Protein AF-A0A8J3HDQ4-F1 (afdb_monomer_lite)

Sequence (100 aa):
MAEPYERVNYDFGAADRLASALTAAADRTHSVIAQRQAERSRQLGEAPGLSWNGRHRRDFERDFTRQQKALMALEQDLRDVLRVLNRTTEQAHDASLRHH

Structure (mmCIF, N/CA/C/O backbone):
data_AF-A0A8J3HDQ4-F1
#
_entry.id   AF-A0A8J3HDQ4-F1
#
loop_
_atom_site.group_PDB
_atom_site.id
_atom_site.type_symbol
_atom_site.label_atom_id
_atom_site.label_alt_id
_atom_site.label_comp_id
_atom_site.label_asym_id
_atom_site.label_entity_id
_atom_site.label_seq_id
_atom_site.pdbx_PDB_ins_code
_atom_site.Cartn_x
_atom_site.Cartn_y
_atom_site.Cartn_z
_atom_site.occupancy
_atom_site.B_iso_or_equiv
_atom_site.auth_seq_id
_atom_site.auth_comp_id
_atom_site.auth_asym_id
_atom_site.auth_atom_id
_atom_site.pdbx_PDB_model_num
ATOM 1 N N . MET A 1 1 ? 23.051 -15.407 -38.439 1.00 38.69 1 MET A N 1
ATOM 2 C CA . MET A 1 1 ? 22.652 -15.726 -37.056 1.00 38.69 1 MET A CA 1
ATOM 3 C C . MET A 1 1 ? 22.417 -14.395 -36.371 1.00 38.69 1 MET A C 1
ATOM 5 O O . ME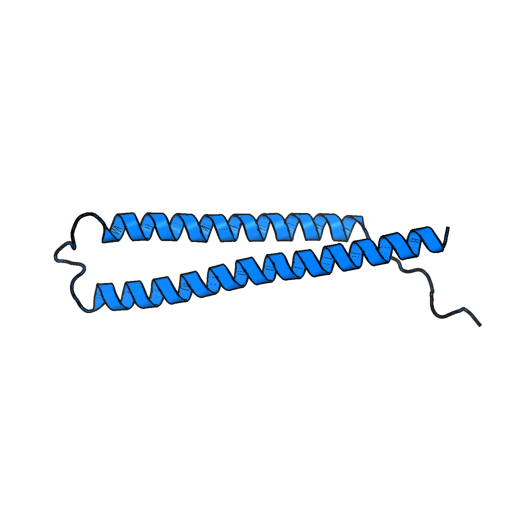T A 1 1 ? 23.376 -13.651 -36.239 1.00 38.69 1 MET A O 1
ATOM 9 N N . ALA A 1 2 ? 21.165 -14.032 -36.094 1.00 36.25 2 ALA A N 1
ATOM 10 C CA . ALA A 1 2 ? 20.872 -12.829 -35.321 1.00 36.25 2 ALA A CA 1
ATOM 11 C C . ALA A 1 2 ? 21.101 -13.176 -33.847 1.00 36.25 2 ALA A C 1
ATOM 13 O O . ALA A 1 2 ? 20.604 -14.197 -33.372 1.00 36.25 2 ALA A O 1
ATOM 14 N N . GLU A 1 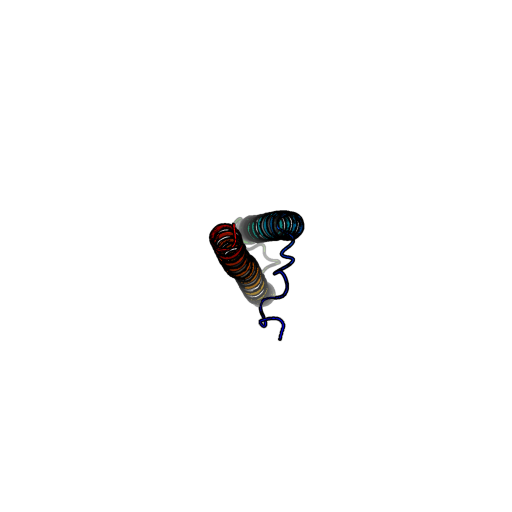3 ? 21.942 -12.405 -33.171 1.00 43.31 3 GLU A N 1
ATOM 15 C CA . GLU A 1 3 ? 22.230 -12.610 -31.758 1.00 43.31 3 GLU A CA 1
ATOM 16 C C . GLU A 1 3 ? 20.950 -12.403 -30.917 1.00 43.31 3 GLU A C 1
ATOM 18 O O . GLU A 1 3 ? 20.084 -11.618 -31.307 1.00 43.31 3 GLU A O 1
ATOM 23 N N . PRO A 1 4 ? 20.783 -13.110 -29.782 1.00 50.38 4 PRO A N 1
ATOM 24 C CA . PRO A 1 4 ? 19.501 -13.257 -29.071 1.00 50.38 4 PRO A CA 1
ATOM 25 C C . PRO A 1 4 ? 18.995 -11.986 -28.358 1.00 50.38 4 PRO A C 1
ATOM 27 O O . PRO A 1 4 ? 18.090 -12.057 -27.534 1.00 50.38 4 PRO A O 1
ATOM 30 N N . TYR A 1 5 ? 19.563 -10.823 -28.664 1.00 48.56 5 TYR A N 1
ATOM 31 C CA . TYR A 1 5 ? 19.201 -9.519 -28.112 1.00 48.56 5 TYR A CA 1
ATOM 32 C C . TYR A 1 5 ? 18.425 -8.659 -29.113 1.00 48.56 5 TYR A C 1
ATOM 34 O O . TYR A 1 5 ? 18.600 -7.442 -29.151 1.00 48.56 5 TYR A O 1
ATOM 42 N N . GLU A 1 6 ? 17.560 -9.270 -29.930 1.00 47.69 6 GLU A N 1
ATOM 43 C CA . GLU A 1 6 ? 16.557 -8.549 -30.719 1.00 47.69 6 GLU A CA 1
ATOM 44 C C . GLU A 1 6 ? 15.805 -7.554 -29.821 1.00 47.69 6 GLU A C 1
ATOM 46 O O . GLU A 1 6 ? 14.900 -7.918 -29.079 1.00 47.69 6 GLU A O 1
ATOM 51 N N . ARG A 1 7 ? 16.275 -6.300 -29.863 1.00 53.91 7 ARG A N 1
ATOM 52 C CA . ARG A 1 7 ? 15.703 -5.059 -29.337 1.00 53.91 7 ARG A CA 1
ATOM 53 C C . ARG A 1 7 ? 14.801 -5.263 -28.123 1.00 53.91 7 ARG A C 1
ATOM 55 O O . ARG A 1 7 ? 13.604 -5.494 -28.265 1.00 53.91 7 ARG A O 1
ATOM 62 N N . VAL A 1 8 ? 15.360 -5.054 -26.932 1.00 55.91 8 VAL A N 1
ATOM 63 C CA . VAL A 1 8 ? 14.567 -4.814 -25.722 1.00 55.91 8 VAL A CA 1
ATOM 64 C C . VAL A 1 8 ? 13.646 -3.618 -25.996 1.00 55.91 8 VAL A C 1
ATOM 66 O O . VAL A 1 8 ? 14.057 -2.466 -25.900 1.00 55.91 8 VAL A O 1
ATOM 69 N N . ASN A 1 9 ? 12.403 -3.885 -26.398 1.00 74.56 9 ASN A N 1
ATOM 70 C CA . ASN A 1 9 ? 11.387 -2.864 -26.622 1.00 74.56 9 ASN A CA 1
ATOM 71 C C . ASN A 1 9 ? 10.742 -2.537 -25.272 1.00 74.56 9 ASN A C 1
ATOM 73 O O . ASN A 1 9 ? 9.614 -2.937 -24.985 1.00 74.56 9 ASN A O 1
ATOM 77 N N . TYR A 1 10 ? 11.530 -1.918 -24.392 1.00 81.94 10 TYR A N 1
ATOM 78 C CA . TYR A 1 10 ? 11.069 -1.495 -23.079 1.00 81.94 10 TYR A CA 1
ATOM 79 C C . TYR A 1 10 ? 10.322 -0.165 -23.205 1.00 81.94 10 TYR A C 1
ATOM 81 O O . TYR A 1 10 ? 10.905 0.852 -23.578 1.00 81.94 10 TYR A O 1
ATOM 89 N N . ASP A 1 11 ? 9.028 -0.164 -22.884 1.00 91.19 11 ASP A N 1
ATOM 90 C CA . ASP A 1 11 ? 8.218 1.055 -22.856 1.00 91.19 11 ASP A CA 1
ATOM 91 C C . ASP A 1 11 ? 8.397 1.778 -21.511 1.00 91.19 11 ASP A C 1
ATOM 93 O O . ASP A 1 11 ? 7.670 1.539 -20.541 1.00 91.19 11 ASP A O 1
ATOM 97 N N . PHE A 1 12 ? 9.375 2.685 -21.461 1.00 91.38 12 PHE A N 1
ATOM 98 C CA . PHE A 1 12 ? 9.636 3.534 -20.294 1.00 91.38 12 PHE A CA 1
ATOM 99 C C . PHE A 1 12 ? 8.415 4.379 -19.896 1.00 91.38 12 PHE A C 1
ATOM 101 O O . PHE A 1 12 ? 8.151 4.560 -18.711 1.00 91.38 12 PHE A O 1
ATOM 108 N N . GLY A 1 13 ? 7.602 4.822 -20.862 1.00 92.06 13 GLY A N 1
ATOM 109 C CA . GLY A 1 13 ? 6.395 5.600 -20.577 1.00 92.06 13 GLY A CA 1
ATOM 110 C C . GLY A 1 13 ? 5.279 4.765 -19.940 1.00 92.06 13 GLY A C 1
ATOM 111 O O . GLY A 1 13 ? 4.496 5.265 -19.127 1.00 92.06 13 GLY A O 1
ATOM 112 N N . ALA A 1 14 ? 5.171 3.480 -20.279 1.00 93.50 14 ALA A N 1
ATOM 113 C CA . ALA A 1 14 ? 4.302 2.550 -19.559 1.00 93.50 14 ALA A CA 1
ATOM 114 C C . ALA A 1 14 ? 4.816 2.278 -18.137 1.00 93.50 14 ALA A C 1
ATOM 116 O O . ALA A 1 14 ? 4.010 2.269 -17.202 1.0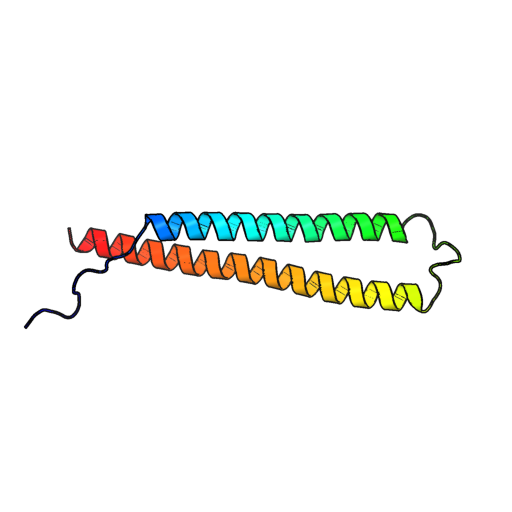0 93.50 14 ALA A O 1
ATOM 117 N N . ALA A 1 15 ? 6.133 2.124 -17.962 1.00 94.38 15 ALA A N 1
ATOM 118 C CA . ALA A 1 15 ? 6.751 1.927 -16.653 1.00 94.38 15 ALA A CA 1
ATOM 119 C C . ALA A 1 15 ? 6.509 3.120 -15.712 1.00 94.38 15 ALA A C 1
ATOM 121 O O . ALA A 1 15 ? 6.052 2.918 -14.588 1.00 94.38 15 ALA A O 1
ATOM 122 N N . ASP A 1 16 ? 6.690 4.356 -16.186 1.00 94.88 16 ASP A N 1
ATOM 123 C CA . ASP A 1 16 ? 6.450 5.573 -15.395 1.00 94.88 16 ASP A CA 1
ATOM 124 C C . ASP A 1 16 ? 4.986 5.713 -14.958 1.00 94.88 16 ASP A C 1
ATOM 126 O O . ASP A 1 16 ? 4.682 6.056 -13.808 1.00 94.88 16 ASP A O 1
ATOM 130 N N . ARG A 1 17 ? 4.046 5.407 -15.863 1.00 97.75 17 ARG A N 1
ATOM 131 C CA . ARG A 1 17 ? 2.609 5.411 -15.548 1.00 97.75 17 ARG A CA 1
ATOM 132 C C . ARG A 1 17 ? 2.263 4.359 -14.501 1.00 97.75 17 ARG A C 1
ATOM 134 O O . ARG A 1 17 ? 1.493 4.646 -13.583 1.00 97.75 17 ARG A O 1
ATOM 141 N N . LEU A 1 18 ? 2.838 3.163 -14.614 1.00 97.25 18 LEU A N 1
ATOM 142 C CA . LEU A 1 18 ? 2.638 2.098 -13.637 1.00 97.25 18 LEU A CA 1
ATOM 143 C C . LEU A 1 18 ? 3.246 2.465 -12.276 1.00 97.25 18 LEU A C 1
ATOM 145 O O . LEU A 1 18 ? 2.576 2.306 -11.257 1.00 97.25 18 LEU A O 1
ATOM 149 N N . ALA A 1 19 ? 4.459 3.020 -12.249 1.00 97.69 19 ALA A N 1
ATOM 150 C CA . ALA A 1 19 ? 5.114 3.481 -11.027 1.00 97.69 19 ALA A CA 1
ATOM 151 C C . ALA A 1 19 ? 4.285 4.562 -10.312 1.00 97.69 19 ALA A C 1
ATOM 153 O O . ALA A 1 19 ? 4.053 4.489 -9.100 1.00 97.69 19 ALA A O 1
ATOM 154 N N . SER A 1 20 ? 3.755 5.520 -11.076 1.00 97.94 20 SER A N 1
ATOM 155 C CA . SER A 1 20 ? 2.859 6.566 -10.569 1.00 97.94 20 SER A CA 1
ATOM 156 C C . SER A 1 20 ? 1.573 5.982 -9.974 1.00 97.94 20 SER A C 1
ATOM 158 O O . SER A 1 20 ? 1.154 6.372 -8.883 1.00 97.94 20 SER A O 1
ATOM 160 N N . ALA A 1 21 ? 0.957 5.011 -10.657 1.00 98.31 21 ALA A N 1
ATOM 161 C CA . ALA A 1 21 ? -0.255 4.349 -10.182 1.00 98.31 21 ALA A CA 1
ATOM 162 C C . ALA A 1 21 ? -0.016 3.540 -8.895 1.00 98.31 21 ALA A C 1
ATOM 164 O O . ALA A 1 21 ? -0.820 3.624 -7.966 1.00 98.31 21 ALA A O 1
ATOM 165 N N . LEU A 1 22 ? 1.096 2.801 -8.815 1.00 98.19 22 LEU A N 1
ATOM 166 C CA . LEU A 1 22 ? 1.490 2.040 -7.625 1.00 98.19 22 LEU A CA 1
ATOM 167 C C . LEU A 1 22 ? 1.754 2.955 -6.427 1.00 98.19 22 LEU A C 1
ATOM 169 O O . LEU A 1 22 ? 1.304 2.663 -5.320 1.00 98.19 22 LEU A O 1
ATOM 173 N N . THR A 1 23 ? 2.414 4.090 -6.660 1.00 98.31 23 THR A N 1
ATOM 174 C CA . THR A 1 23 ? 2.674 5.101 -5.625 1.00 98.31 23 THR A CA 1
ATOM 175 C C . THR A 1 23 ? 1.361 5.669 -5.088 1.00 98.31 23 THR A C 1
ATOM 177 O O . THR A 1 23 ? 1.097 5.605 -3.889 1.00 98.31 23 THR A O 1
ATOM 180 N N . ALA A 1 24 ? 0.470 6.112 -5.981 1.00 98.44 24 ALA A N 1
ATOM 181 C CA . ALA A 1 24 ? -0.841 6.625 -5.594 1.00 98.44 24 ALA A CA 1
ATOM 182 C C . ALA A 1 24 ? -1.698 5.574 -4.861 1.00 98.44 24 ALA A C 1
ATOM 184 O O . ALA A 1 24 ? -2.443 5.913 -3.940 1.00 98.44 24 ALA A O 1
ATOM 185 N N . ALA A 1 25 ? -1.611 4.299 -5.252 1.00 98.31 25 ALA A N 1
ATOM 186 C CA . ALA A 1 25 ? -2.305 3.209 -4.573 1.00 98.31 25 ALA A CA 1
ATOM 187 C C . ALA A 1 25 ? -1.755 2.967 -3.157 1.00 98.31 25 ALA A C 1
ATOM 189 O O . ALA A 1 25 ? -2.545 2.802 -2.222 1.00 98.31 25 ALA A O 1
ATOM 190 N N . ALA A 1 26 ? -0.431 2.985 -2.981 1.00 98.31 26 ALA A N 1
ATOM 191 C CA . ALA A 1 26 ? 0.205 2.834 -1.673 1.00 98.31 26 ALA A CA 1
ATOM 192 C C . ALA A 1 26 ? -0.181 3.989 -0.735 1.00 98.31 26 ALA A C 1
ATOM 194 O O . ALA A 1 26 ? -0.640 3.743 0.379 1.00 98.31 26 ALA A O 1
ATOM 195 N N . ASP A 1 27 ? -0.120 5.235 -1.211 1.00 98.12 27 ASP A N 1
ATOM 196 C CA . ASP A 1 27 ? -0.455 6.422 -0.412 1.00 98.12 27 ASP A CA 1
ATOM 197 C C . ASP A 1 27 ? -1.938 6.467 -0.015 1.00 98.12 27 ASP A C 1
ATOM 199 O O . ASP A 1 27 ? -2.296 6.830 1.112 1.00 98.12 27 ASP A O 1
ATOM 203 N N . ARG A 1 28 ? -2.834 6.045 -0.917 1.00 98.31 28 ARG A N 1
ATOM 204 C CA . ARG A 1 28 ? -4.263 5.896 -0.599 1.00 98.31 28 ARG A CA 1
ATOM 205 C C . ARG A 1 28 ? -4.495 4.801 0.435 1.00 98.31 28 ARG A C 1
ATOM 207 O O . ARG A 1 28 ? -5.272 5.009 1.363 1.00 98.31 28 ARG A O 1
ATOM 214 N N . THR A 1 29 ? -3.815 3.663 0.305 1.00 98.06 29 THR A N 1
ATOM 215 C CA . THR A 1 29 ? -3.904 2.561 1.277 1.00 98.06 29 THR A CA 1
ATOM 216 C C . THR A 1 29 ? -3.430 3.022 2.654 1.00 98.06 29 THR A C 1
ATOM 218 O O . THR A 1 29 ? -4.144 2.837 3.640 1.00 98.06 29 THR A O 1
ATOM 221 N N . HIS A 1 30 ? -2.300 3.729 2.709 1.00 98.06 30 HIS A N 1
ATOM 222 C CA . HIS A 1 30 ? -1.778 4.348 3.923 1.00 98.06 30 HIS A CA 1
ATOM 223 C C . HIS A 1 30 ? -2.782 5.322 4.561 1.00 98.06 30 HIS A C 1
ATOM 225 O O . HIS A 1 30 ? -3.053 5.275 5.763 1.00 98.06 30 HIS A O 1
ATOM 231 N N . SER A 1 31 ? -3.409 6.171 3.744 1.00 98.12 31 SER A N 1
ATOM 232 C CA . SER A 1 31 ? -4.429 7.120 4.204 1.00 98.12 31 SER A CA 1
ATOM 233 C C . SER A 1 31 ? -5.648 6.410 4.807 1.00 98.12 31 SER A C 1
ATOM 235 O O . SER A 1 31 ? -6.139 6.812 5.862 1.00 98.12 31 SER A O 1
ATOM 237 N N . VAL A 1 32 ? -6.114 5.318 4.189 1.00 97.88 32 VAL A N 1
ATOM 238 C CA . VAL A 1 32 ? -7.221 4.498 4.713 1.00 97.88 32 VAL A CA 1
ATOM 239 C C . VAL A 1 32 ? -6.845 3.848 6.046 1.00 97.88 32 VAL A C 1
ATOM 241 O O . VAL A 1 32 ? -7.646 3.862 6.982 1.00 97.88 32 VAL A O 1
ATOM 244 N N . ILE A 1 33 ? -5.627 3.312 6.164 1.00 97.62 33 ILE A N 1
ATOM 245 C CA . ILE A 1 33 ? -5.084 2.751 7.413 1.00 97.62 33 ILE A CA 1
ATOM 246 C C . ILE A 1 33 ? -5.152 3.799 8.532 1.00 97.62 33 ILE A C 1
ATOM 248 O O . ILE A 1 33 ? -5.688 3.508 9.607 1.00 97.62 33 ILE A O 1
ATOM 252 N N . ALA A 1 34 ? -4.672 5.019 8.274 1.00 97.12 34 ALA A N 1
ATOM 253 C CA . ALA A 1 34 ? -4.662 6.109 9.248 1.00 97.12 34 ALA A CA 1
ATOM 254 C C . ALA A 1 34 ? -6.078 6.564 9.647 1.00 97.12 34 ALA A C 1
ATOM 256 O O . ALA A 1 34 ? -6.379 6.674 10.837 1.00 97.12 34 ALA A O 1
ATOM 257 N N . GLN A 1 35 ? -6.976 6.761 8.675 1.00 96.62 35 GLN A N 1
ATOM 258 C CA . GLN A 1 35 ? -8.368 7.154 8.930 1.00 96.62 35 GLN A CA 1
ATOM 259 C C . GLN A 1 35 ? -9.105 6.124 9.787 1.00 96.62 35 GLN A C 1
ATOM 261 O O . GLN A 1 35 ? -9.797 6.481 10.741 1.00 96.62 35 GLN A O 1
ATOM 266 N N . ARG A 1 36 ? -8.919 4.833 9.496 1.00 94.94 36 ARG A N 1
ATOM 267 C CA . ARG A 1 36 ? -9.516 3.749 10.285 1.00 94.94 36 ARG A CA 1
ATOM 268 C C . ARG A 1 36 ? -8.995 3.728 11.719 1.00 94.94 36 ARG A C 1
ATOM 270 O O . ARG A 1 36 ? -9.775 3.501 12.640 1.00 94.94 36 ARG A O 1
ATOM 277 N N . GLN A 1 37 ? -7.706 3.993 11.923 1.00 93.56 37 GLN A N 1
ATOM 278 C CA . GLN A 1 37 ? -7.113 4.076 13.259 1.00 93.56 37 GLN A CA 1
ATOM 279 C C . GLN A 1 37 ? -7.650 5.273 14.061 1.00 93.56 37 GLN A C 1
ATOM 281 O O . GLN A 1 37 ? -7.921 5.143 15.261 1.00 93.56 37 GLN A O 1
ATOM 286 N N . ALA A 1 38 ? -7.835 6.420 13.404 1.00 92.06 38 ALA A N 1
ATOM 287 C CA . ALA A 1 38 ? -8.438 7.603 14.009 1.00 92.06 38 ALA A CA 1
ATOM 288 C C . ALA A 1 38 ? -9.899 7.340 14.404 1.00 92.06 38 ALA A C 1
ATOM 290 O O . ALA A 1 38 ? -10.284 7.581 15.547 1.00 92.06 38 ALA A O 1
ATOM 291 N N . GLU A 1 39 ? -10.687 6.751 13.501 1.00 89.94 39 GLU A N 1
ATOM 292 C CA . GLU A 1 39 ? -12.095 6.439 13.755 1.00 89.94 39 GLU A CA 1
ATOM 293 C C . GLU A 1 39 ? -12.263 5.379 14.850 1.00 89.94 39 GLU A C 1
ATOM 295 O O . GLU A 1 39 ? -13.110 5.531 15.728 1.00 89.94 39 GLU A O 1
ATOM 300 N N . ARG A 1 40 ? -11.402 4.352 14.886 1.00 89.88 40 ARG A N 1
ATOM 301 C CA . ARG A 1 40 ? -11.347 3.403 16.009 1.00 89.88 40 ARG A CA 1
ATOM 302 C C . ARG A 1 40 ? -11.129 4.131 17.334 1.00 89.88 40 ARG A C 1
ATOM 304 O O . ARG A 1 40 ? -11.820 3.848 18.309 1.00 89.88 40 ARG A O 1
ATOM 311 N N . SER A 1 41 ? -10.152 5.034 17.383 1.00 86.19 41 SER A N 1
ATOM 312 C CA . SER A 1 41 ? -9.837 5.789 18.601 1.00 86.19 41 SER A CA 1
ATOM 313 C C . SER A 1 41 ? -11.020 6.654 19.038 1.00 86.19 41 SER A C 1
ATOM 315 O O . SER A 1 41 ? -11.347 6.667 20.220 1.00 86.19 41 SER A O 1
ATOM 317 N N . ARG A 1 42 ? -11.717 7.289 18.086 1.00 84.62 42 ARG A N 1
ATOM 318 C CA . ARG A 1 42 ? -12.941 8.063 18.338 1.00 84.62 42 ARG A CA 1
ATOM 319 C C . ARG A 1 42 ? -14.065 7.195 18.910 1.00 84.62 42 ARG A C 1
ATOM 321 O O . ARG A 1 42 ? -14.685 7.570 19.896 1.00 84.62 42 ARG A O 1
ATOM 328 N N . GLN A 1 43 ? -14.301 6.017 18.332 1.00 80.62 43 GLN A N 1
ATOM 329 C CA . GLN A 1 43 ? -15.373 5.112 18.763 1.00 80.62 43 GLN A CA 1
ATOM 330 C C . GLN A 1 43 ? -15.100 4.442 20.118 1.00 80.62 43 GLN A C 1
ATOM 332 O O . GLN A 1 43 ? -16.037 4.109 20.839 1.00 80.62 43 GLN A O 1
ATOM 337 N N . LEU A 1 44 ? -13.829 4.223 20.473 1.00 78.88 44 LEU A N 1
ATOM 338 C CA . LEU A 1 44 ? -13.440 3.480 21.678 1.00 78.88 44 LEU A CA 1
ATOM 339 C C . LEU A 1 44 ? -12.907 4.353 22.830 1.00 78.88 44 LEU A C 1
ATOM 341 O O .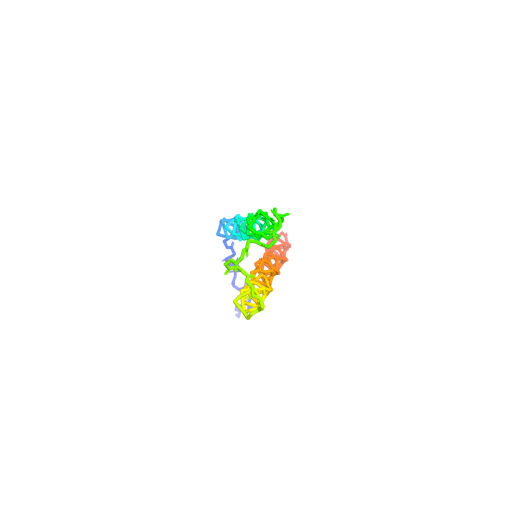 LEU A 1 44 ? -12.645 3.805 23.907 1.00 78.88 44 LEU A O 1
ATOM 345 N N . GLY A 1 45 ? -12.709 5.656 22.599 1.00 65.62 45 GLY A N 1
ATOM 346 C CA . GLY A 1 45 ? -11.952 6.570 23.461 1.00 65.62 45 GLY A CA 1
ATOM 347 C C . GLY A 1 45 ? -12.744 7.395 24.483 1.00 65.62 45 GLY A C 1
ATOM 348 O O . GLY A 1 45 ? -12.146 7.836 25.457 1.00 65.62 45 GLY A O 1
ATOM 349 N N . GLU A 1 46 ? -14.063 7.569 24.354 1.00 56.59 46 GLU A N 1
ATOM 350 C CA . GLU A 1 46 ? -14.837 8.487 25.225 1.00 56.59 46 GLU A CA 1
ATOM 351 C C . GLU A 1 46 ? -15.587 7.796 26.382 1.00 56.59 46 GLU A C 1
ATOM 353 O O . GLU A 1 46 ? -16.660 8.215 26.791 1.00 56.59 46 GLU A O 1
ATOM 358 N N . ALA A 1 47 ? -14.973 6.768 26.973 1.00 57.03 47 ALA A N 1
ATOM 359 C CA . ALA A 1 47 ? -15.569 5.784 27.887 1.00 57.03 47 ALA A CA 1
ATOM 360 C C . ALA A 1 47 ? -16.323 4.662 27.148 1.00 57.03 47 ALA A C 1
ATOM 362 O O . ALA A 1 47 ? -17.006 4.906 26.153 1.00 57.03 47 ALA A O 1
ATOM 363 N N . PRO A 1 48 ? -16.205 3.396 27.602 1.00 56.47 48 PRO A N 1
ATOM 364 C CA . PRO A 1 48 ? -17.020 2.323 27.059 1.00 56.47 48 PRO A CA 1
ATOM 365 C C . PRO A 1 48 ? -18.488 2.653 27.333 1.00 56.47 48 PRO A C 1
ATOM 367 O O . PRO A 1 48 ? -18.975 2.469 28.448 1.00 56.47 48 PRO A O 1
ATOM 370 N N . GLY A 1 49 ? -19.196 3.142 26.314 1.00 55.62 49 GLY A N 1
ATOM 371 C CA . GLY A 1 49 ? -20.647 3.199 26.351 1.00 55.62 49 GLY A CA 1
ATOM 372 C C . GLY A 1 49 ? -21.179 1.808 26.697 1.00 55.62 49 GLY A C 1
ATOM 373 O O . GLY A 1 49 ? -20.629 0.796 26.251 1.00 55.62 49 GLY A O 1
ATOM 374 N N . LEU A 1 50 ? -22.247 1.747 27.493 1.00 56.69 50 LEU A N 1
ATOM 375 C CA . LEU A 1 50 ? -22.877 0.500 27.953 1.00 56.69 50 LEU A CA 1
ATOM 376 C C . LEU A 1 50 ? -23.197 -0.491 26.808 1.00 56.69 50 LEU A C 1
ATOM 378 O O . LEU A 1 50 ? -23.342 -1.683 27.062 1.00 56.69 50 LEU A O 1
ATOM 382 N N . SER A 1 51 ? -23.269 -0.016 25.558 1.00 58.09 51 SER A N 1
ATOM 383 C CA . SER A 1 51 ? -23.527 -0.787 24.335 1.00 58.09 51 SER A CA 1
ATOM 384 C C . SER A 1 51 ? -22.312 -1.523 23.744 1.00 58.09 51 SER A C 1
ATOM 386 O O . SER A 1 51 ? -22.493 -2.445 22.954 1.00 58.09 51 SER A O 1
ATOM 388 N N . TRP A 1 52 ? -21.080 -1.162 24.120 1.00 66.25 52 TRP A N 1
ATOM 389 C CA . TRP A 1 52 ? -19.831 -1.764 23.618 1.00 66.25 52 TRP A CA 1
ATOM 390 C C . TRP A 1 52 ? -19.155 -2.647 24.676 1.00 66.25 52 TRP A C 1
ATOM 392 O O . TRP A 1 52 ? -17.940 -2.617 24.891 1.00 66.25 52 TRP A O 1
ATOM 402 N N . ASN A 1 53 ? -19.949 -3.443 25.387 1.00 70.88 53 ASN A N 1
ATOM 403 C CA . ASN A 1 53 ? -19.483 -4.288 26.477 1.00 70.88 53 ASN A CA 1
ATOM 404 C C . ASN A 1 53 ? -18.996 -5.678 26.007 1.00 70.88 53 ASN A C 1
ATOM 406 O O . ASN A 1 53 ? -19.556 -6.332 25.125 1.00 70.88 53 ASN A O 1
ATOM 410 N N . GLY A 1 54 ? -17.914 -6.140 26.645 1.00 74.38 54 GLY A N 1
ATOM 411 C CA . GLY A 1 54 ? -17.450 -7.531 26.670 1.00 74.38 54 GLY A CA 1
ATOM 412 C C . GLY A 1 54 ? -17.149 -8.179 25.314 1.00 74.38 54 GLY A C 1
ATOM 413 O O . GLY A 1 54 ? -16.010 -8.178 24.854 1.00 74.38 54 GLY A O 1
ATOM 414 N N . ARG A 1 55 ? -18.147 -8.839 24.717 1.00 81.75 55 ARG A N 1
ATOM 415 C CA . ARG A 1 55 ? -17.979 -9.689 23.526 1.00 81.75 55 ARG A CA 1
ATOM 416 C C . ARG A 1 55 ? -17.898 -8.872 22.235 1.00 81.75 55 ARG A C 1
ATOM 418 O O . ARG A 1 55 ? -16.924 -9.029 21.509 1.00 81.75 55 ARG A O 1
ATOM 425 N N . HIS A 1 56 ? -18.828 -7.944 22.013 1.00 82.00 56 HIS A N 1
ATOM 426 C CA . HIS A 1 56 ? -18.890 -7.146 20.782 1.00 82.00 56 HIS A CA 1
ATOM 427 C C . HIS A 1 56 ? -17.641 -6.282 20.577 1.00 82.00 56 HIS A C 1
ATOM 429 O O . HIS A 1 56 ? -17.094 -6.239 19.480 1.00 82.00 56 HIS A O 1
ATOM 435 N N . ARG A 1 57 ? -17.115 -5.676 21.653 1.00 85.50 57 ARG A N 1
ATOM 436 C CA . ARG A 1 57 ? -15.854 -4.922 21.596 1.00 85.50 57 ARG A CA 1
ATOM 437 C C . ARG A 1 57 ? -14.663 -5.810 21.238 1.00 85.50 57 ARG A C 1
ATOM 439 O O . ARG A 1 57 ? -13.839 -5.409 20.427 1.00 85.50 57 ARG A O 1
ATOM 446 N N . ARG A 1 58 ? -14.565 -7.013 21.818 1.00 86.88 58 ARG A N 1
ATOM 447 C CA . ARG A 1 58 ? -13.481 -7.958 21.494 1.00 86.88 58 ARG A CA 1
ATOM 448 C C . ARG A 1 58 ? -13.562 -8.451 20.053 1.00 86.88 58 ARG A C 1
ATOM 450 O O . ARG A 1 58 ? -12.530 -8.536 19.397 1.00 86.88 58 ARG A O 1
ATOM 457 N N . ASP A 1 59 ? -14.763 -8.766 19.574 1.00 89.06 59 ASP A N 1
ATOM 458 C CA . ASP A 1 59 ? -14.968 -9.210 18.195 1.00 89.06 59 ASP A CA 1
ATOM 459 C C . ASP A 1 59 ? -14.631 -8.088 17.201 1.00 89.06 59 ASP A C 1
ATOM 461 O O . ASP A 1 59 ? -13.873 -8.328 16.261 1.00 89.06 59 ASP A O 1
ATOM 465 N N . PHE A 1 60 ? -15.067 -6.852 17.472 1.00 89.25 60 PHE A N 1
ATOM 466 C CA . PHE A 1 60 ? -14.675 -5.678 16.689 1.00 89.25 60 PHE A CA 1
ATOM 467 C C . PHE A 1 60 ? -13.158 -5.473 16.674 1.00 89.25 60 PHE A C 1
ATOM 469 O O . PHE A 1 60 ? -12.577 -5.344 15.605 1.00 89.25 60 PHE A O 1
ATOM 476 N N . GLU A 1 61 ? -12.497 -5.467 17.834 1.00 90.69 61 GLU A N 1
ATOM 477 C CA . GLU A 1 61 ? -11.045 -5.256 17.928 1.00 90.69 61 GLU A CA 1
ATOM 478 C C . GLU A 1 61 ? -10.255 -6.342 17.189 1.00 90.69 61 GLU A C 1
ATOM 480 O O . GLU A 1 61 ? -9.257 -6.051 16.523 1.00 90.69 61 GLU A O 1
ATOM 485 N N . ARG A 1 62 ? -10.718 -7.598 17.258 1.00 93.31 62 ARG A N 1
ATOM 486 C CA . ARG A 1 62 ? -10.130 -8.718 16.515 1.00 93.31 62 ARG A CA 1
ATOM 487 C C . ARG A 1 62 ? -10.255 -8.496 15.011 1.00 93.31 62 ARG A C 1
ATOM 489 O O . ARG A 1 62 ? -9.258 -8.603 14.294 1.00 93.31 62 ARG A O 1
ATOM 496 N N . ASP A 1 63 ? -11.459 -8.195 14.536 1.00 93.69 63 ASP A N 1
ATOM 497 C CA . ASP A 1 63 ? -11.724 -8.018 13.110 1.00 93.69 63 ASP A CA 1
ATOM 498 C C . ASP A 1 63 ? -11.046 -6.759 12.562 1.00 93.69 63 ASP A C 1
ATOM 500 O O . ASP A 1 63 ? -10.445 -6.815 11.487 1.00 93.69 63 ASP A O 1
ATOM 504 N N . PHE A 1 64 ? -11.047 -5.668 13.332 1.00 94.44 64 PHE A N 1
ATOM 505 C CA . PHE A 1 64 ? -10.302 -4.448 13.044 1.00 94.44 64 PHE A CA 1
ATOM 506 C C . PHE A 1 64 ? -8.816 -4.756 12.885 1.00 94.44 64 PHE A C 1
ATOM 508 O O . PHE A 1 64 ? -8.241 -4.449 11.846 1.00 94.44 64 PHE A O 1
ATOM 515 N N . THR A 1 65 ? -8.206 -5.426 13.866 1.00 95.06 65 THR A N 1
ATOM 516 C CA . THR A 1 65 ? -6.779 -5.778 13.830 1.00 95.06 65 THR A CA 1
ATOM 517 C C . THR A 1 65 ? -6.444 -6.651 12.623 1.00 95.06 65 THR A C 1
ATOM 519 O O . THR A 1 65 ? -5.430 -6.428 11.962 1.00 95.06 65 THR A O 1
ATOM 522 N N . ARG A 1 66 ? -7.293 -7.634 12.297 1.00 97.44 66 ARG A N 1
ATOM 523 C CA . ARG A 1 66 ? -7.109 -8.487 11.113 1.00 97.44 66 ARG A CA 1
ATOM 524 C C . ARG A 1 66 ? -7.151 -7.668 9.822 1.00 97.44 66 ARG A C 1
ATOM 526 O O . ARG A 1 66 ? -6.271 -7.824 8.982 1.00 97.44 66 ARG A O 1
ATOM 533 N N . GLN A 1 67 ? -8.149 -6.799 9.672 1.00 97.12 67 GLN A N 1
ATOM 534 C CA . GLN A 1 67 ? -8.287 -5.936 8.496 1.00 97.12 67 GLN A CA 1
ATOM 535 C C . GLN A 1 67 ? -7.123 -4.943 8.390 1.00 97.12 67 GLN A C 1
ATOM 537 O O . GLN A 1 67 ? -6.581 -4.756 7.307 1.00 97.12 67 GLN A O 1
ATOM 542 N N . GLN A 1 68 ? -6.688 -4.367 9.512 1.00 97.00 68 GLN A N 1
ATOM 543 C CA . GLN A 1 68 ? -5.568 -3.431 9.555 1.00 97.00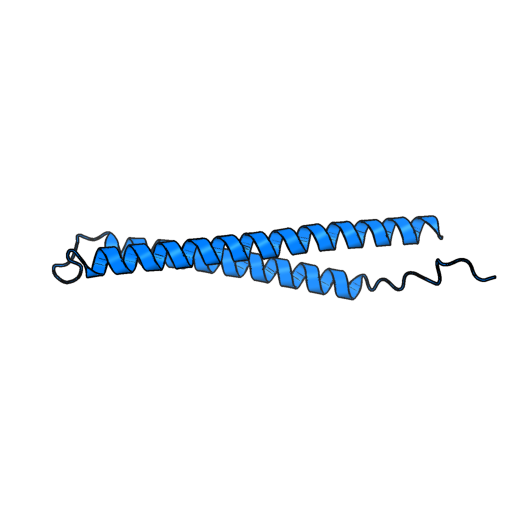 68 GLN A CA 1
ATOM 544 C C . GLN A 1 68 ? -4.266 -4.100 9.106 1.00 97.00 68 GLN A C 1
ATOM 546 O O . GLN A 1 68 ? -3.548 -3.548 8.279 1.00 97.00 68 GLN A O 1
ATOM 551 N N . LYS A 1 69 ? -3.996 -5.324 9.580 1.00 97.75 69 LYS A N 1
ATOM 552 C CA . LYS A 1 69 ? -2.840 -6.116 9.137 1.00 97.75 69 LYS A CA 1
ATOM 553 C C . LYS A 1 69 ? -2.884 -6.417 7.640 1.00 97.75 69 LYS A C 1
ATOM 555 O O . LYS A 1 69 ? -1.860 -6.300 6.981 1.00 97.75 69 LYS A O 1
ATOM 560 N N . ALA A 1 70 ? -4.051 -6.778 7.107 1.00 98.06 70 ALA A N 1
ATOM 561 C CA . ALA A 1 70 ? -4.208 -7.039 5.677 1.00 98.06 70 ALA A CA 1
ATOM 562 C C . ALA A 1 70 ? -3.967 -5.779 4.829 1.00 98.06 70 ALA A C 1
ATOM 564 O O . ALA A 1 70 ? -3.311 -5.855 3.797 1.00 98.06 70 ALA A O 1
ATOM 565 N N . LEU A 1 71 ? -4.441 -4.613 5.282 1.00 98.19 71 LEU A N 1
ATOM 566 C CA . LEU A 1 71 ? -4.180 -3.339 4.607 1.00 98.19 71 LEU A CA 1
ATOM 567 C C . LEU A 1 71 ? -2.697 -2.954 4.659 1.00 98.19 71 LEU A C 1
ATOM 569 O O . LEU A 1 71 ? -2.159 -2.504 3.655 1.00 98.19 71 LEU A O 1
ATOM 573 N N . MET A 1 72 ? -2.027 -3.157 5.797 1.00 98.19 72 MET A N 1
ATOM 574 C CA . MET A 1 72 ? -0.584 -2.914 5.914 1.00 98.19 72 MET A CA 1
ATOM 575 C C . MET A 1 72 ? 0.227 -3.847 5.008 1.00 98.19 72 MET A C 1
ATOM 577 O O . MET A 1 72 ? 1.190 -3.406 4.390 1.00 98.19 72 MET A O 1
ATOM 581 N N . ALA A 1 73 ? -0.175 -5.118 4.898 1.00 98.38 73 ALA A N 1
ATOM 582 C CA . ALA A 1 73 ? 0.439 -6.057 3.963 1.00 98.38 73 ALA A CA 1
ATOM 583 C C . ALA A 1 73 ? 0.242 -5.604 2.508 1.00 98.38 73 ALA A C 1
ATOM 585 O O . ALA A 1 73 ? 1.207 -5.558 1.758 1.00 98.38 73 ALA A O 1
ATOM 586 N N . LEU A 1 74 ? -0.966 -5.165 2.139 1.00 98.31 74 LEU A N 1
ATOM 587 C CA . LEU A 1 74 ? -1.232 -4.614 0.809 1.00 98.31 74 LEU A CA 1
ATOM 588 C C . LEU A 1 74 ? -0.383 -3.367 0.515 1.00 98.31 74 LEU A C 1
ATOM 590 O O . LEU A 1 74 ? 0.156 -3.243 -0.581 1.00 98.31 74 LEU A O 1
ATOM 594 N N . GLU A 1 75 ? -0.247 -2.442 1.472 1.00 98.38 75 GLU A N 1
ATOM 595 C CA . GLU A 1 75 ? 0.635 -1.277 1.313 1.00 98.38 75 GLU A CA 1
ATOM 596 C C . GLU A 1 75 ? 2.083 -1.717 1.046 1.00 98.38 75 GLU A C 1
ATOM 598 O O . GLU A 1 75 ? 2.738 -1.186 0.146 1.00 98.38 75 GLU A O 1
ATOM 603 N N . GLN A 1 76 ? 2.569 -2.703 1.801 1.00 98.38 76 GLN A N 1
ATOM 604 C CA . GLN A 1 76 ? 3.915 -3.241 1.641 1.00 98.38 76 GLN A CA 1
ATOM 605 C C . GLN A 1 76 ? 4.104 -3.905 0.271 1.00 98.38 76 GLN A C 1
ATOM 607 O O . GLN A 1 76 ? 5.072 -3.590 -0.420 1.00 98.38 76 GLN A O 1
ATOM 612 N N . ASP A 1 77 ? 3.157 -4.739 -0.158 1.00 98.50 77 ASP A N 1
ATOM 613 C CA . ASP A 1 77 ? 3.195 -5.412 -1.458 1.00 98.50 77 ASP A CA 1
ATOM 614 C C . ASP A 1 77 ? 3.237 -4.393 -2.607 1.00 98.50 77 ASP A C 1
ATOM 616 O O . ASP A 1 77 ? 4.040 -4.525 -3.532 1.00 98.50 77 ASP A O 1
ATOM 620 N N . LEU A 1 78 ? 2.439 -3.320 -2.533 1.00 98.31 78 LEU A N 1
ATOM 621 C CA . LEU A 1 78 ? 2.457 -2.236 -3.524 1.00 98.31 78 LEU A CA 1
ATOM 622 C C . LEU A 1 78 ? 3.831 -1.554 -3.602 1.00 98.31 78 LEU A C 1
ATOM 624 O O . LEU A 1 78 ? 4.338 -1.296 -4.697 1.00 98.31 78 LEU A O 1
ATOM 628 N N . ARG A 1 79 ? 4.457 -1.287 -2.449 1.00 98.12 79 ARG A N 1
ATOM 629 C CA . ARG A 1 79 ? 5.802 -0.692 -2.374 1.00 98.12 79 ARG A CA 1
ATOM 630 C C . ARG A 1 79 ? 6.884 -1.644 -2.882 1.00 98.12 79 ARG A C 1
ATOM 632 O O . ARG A 1 79 ? 7.854 -1.194 -3.493 1.00 98.12 79 ARG A O 1
ATOM 639 N N . ASP A 1 80 ? 6.733 -2.942 -2.654 1.00 98.31 80 ASP A N 1
ATOM 640 C CA . ASP A 1 80 ? 7.683 -3.950 -3.120 1.00 98.31 80 ASP A CA 1
ATOM 641 C C . ASP A 1 80 ? 7.598 -4.143 -4.636 1.00 98.31 80 ASP A C 1
ATOM 643 O O . ASP A 1 80 ? 8.636 -4.154 -5.303 1.00 98.31 80 ASP A O 1
ATOM 647 N N . VAL A 1 81 ? 6.388 -4.178 -5.203 1.00 98.06 81 VAL A N 1
ATOM 648 C CA . VAL A 1 81 ? 6.186 -4.180 -6.661 1.00 98.06 81 VAL A CA 1
ATOM 649 C C . VAL A 1 81 ? 6.795 -2.926 -7.290 1.00 98.06 81 VAL A C 1
ATOM 651 O O . VAL A 1 81 ? 7.513 -3.035 -8.282 1.00 98.06 81 VAL A O 1
ATOM 654 N N . LEU A 1 82 ? 6.587 -1.747 -6.692 1.00 97.81 82 LEU A N 1
ATOM 655 C CA . LEU A 1 82 ? 7.205 -0.501 -7.155 1.00 97.81 82 LEU A CA 1
ATOM 656 C C . LEU A 1 82 ? 8.741 -0.584 -7.150 1.00 97.81 82 LEU A C 1
ATOM 658 O O . LEU A 1 82 ? 9.386 -0.167 -8.109 1.00 97.81 82 LEU A O 1
ATOM 662 N N . ARG A 1 83 ? 9.340 -1.165 -6.103 1.00 97.81 83 ARG A N 1
ATOM 663 C CA . ARG A 1 83 ? 10.799 -1.345 -6.017 1.00 97.81 83 ARG A CA 1
ATOM 664 C C . ARG A 1 83 ? 11.328 -2.257 -7.125 1.00 97.81 83 ARG A C 1
ATOM 666 O O . ARG A 1 83 ? 12.362 -1.958 -7.720 1.00 97.81 83 ARG A O 1
ATOM 673 N N . VAL A 1 84 ? 10.633 -3.362 -7.401 1.00 97.50 84 VAL A N 1
ATOM 674 C CA . VAL A 1 84 ? 10.997 -4.292 -8.483 1.00 97.50 84 VAL A CA 1
ATOM 675 C C . VAL A 1 84 ? 10.854 -3.624 -9.848 1.00 97.50 84 VAL A C 1
ATOM 677 O O . VAL A 1 84 ? 11.746 -3.770 -10.687 1.00 97.50 84 VAL A O 1
ATOM 680 N N . LEU A 1 85 ? 9.777 -2.863 -10.057 1.00 96.38 85 LEU A N 1
ATOM 681 C CA . LEU A 1 85 ? 9.551 -2.108 -11.285 1.00 96.38 85 LEU A CA 1
ATOM 682 C C . LEU A 1 85 ? 10.697 -1.129 -11.532 1.00 96.38 85 LEU A C 1
ATOM 684 O O . LEU A 1 85 ? 11.346 -1.238 -12.564 1.00 96.38 85 LEU A O 1
ATOM 688 N N . ASN A 1 86 ? 11.008 -0.262 -10.564 1.00 95.69 86 ASN A N 1
ATOM 689 C CA . ASN A 1 86 ? 12.074 0.734 -10.694 1.00 95.69 86 ASN A CA 1
ATOM 690 C C . ASN A 1 86 ? 13.427 0.089 -11.010 1.00 95.69 86 ASN A C 1
ATOM 692 O O . ASN A 1 86 ? 14.105 0.512 -11.939 1.00 95.69 86 ASN A O 1
ATOM 696 N N . ARG A 1 87 ? 13.780 -1.001 -10.314 1.00 96.12 87 ARG A N 1
ATOM 697 C CA . ARG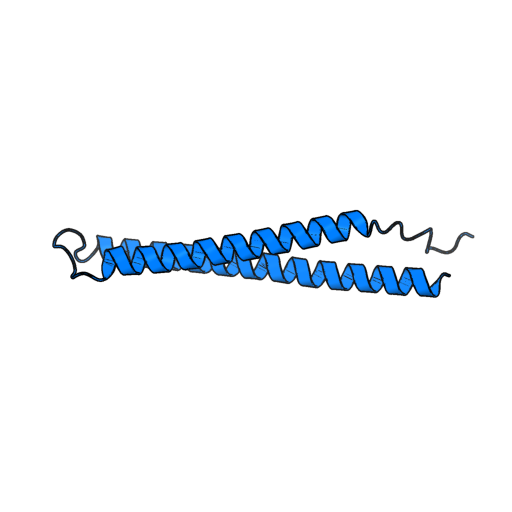 A 1 87 ? 15.013 -1.748 -10.599 1.00 96.12 87 ARG A CA 1
ATOM 698 C C . ARG A 1 87 ? 15.040 -2.302 -12.026 1.00 96.12 87 ARG A C 1
ATOM 700 O O . ARG A 1 87 ? 16.083 -2.297 -12.671 1.00 96.12 87 ARG A O 1
ATOM 707 N N . THR A 1 88 ? 13.907 -2.804 -12.511 1.00 93.25 88 THR A N 1
ATOM 708 C CA . THR A 1 88 ? 13.793 -3.334 -13.877 1.00 93.25 88 THR A CA 1
ATOM 709 C C . THR A 1 88 ? 13.905 -2.208 -14.908 1.00 93.25 88 THR A C 1
ATOM 711 O O . THR A 1 88 ? 14.596 -2.370 -15.911 1.00 93.25 88 THR A O 1
ATOM 714 N N . THR A 1 89 ? 13.282 -1.056 -14.643 1.00 93.50 89 THR A N 1
ATOM 715 C CA . THR A 1 89 ? 13.392 0.159 -15.463 1.00 93.50 89 THR A CA 1
ATOM 716 C C . THR A 1 89 ? 14.839 0.639 -15.554 1.00 93.50 89 THR A C 1
ATOM 718 O O . THR A 1 89 ? 15.323 0.908 -16.649 1.00 93.50 89 THR A O 1
ATOM 721 N N . GLU A 1 90 ? 15.556 0.694 -14.428 1.00 92.25 90 GLU A N 1
ATOM 722 C CA . GLU A 1 90 ? 16.975 1.071 -14.371 1.00 92.25 90 GLU A CA 1
ATOM 723 C C . GLU A 1 90 ? 17.849 0.109 -15.185 1.00 92.25 90 GLU A C 1
ATOM 725 O O . GLU A 1 90 ? 18.653 0.542 -16.005 1.00 92.25 90 GLU A O 1
ATOM 730 N N . GLN A 1 91 ? 17.644 -1.204 -15.038 1.00 91.81 91 GLN A N 1
ATOM 731 C CA . GLN A 1 91 ? 18.372 -2.209 -15.821 1.00 91.81 91 GLN A CA 1
ATOM 732 C C . GLN A 1 91 ? 18.108 -2.083 -17.327 1.00 91.81 91 GLN A C 1
ATOM 734 O O . GLN A 1 91 ? 19.033 -2.234 -18.127 1.00 91.81 91 GLN A O 1
ATOM 739 N N . ALA A 1 92 ? 16.863 -1.799 -17.719 1.00 88.88 92 ALA A N 1
ATOM 740 C CA . ALA A 1 92 ? 16.511 -1.553 -19.113 1.00 88.88 92 ALA A CA 1
ATOM 741 C C . ALA A 1 92 ? 17.156 -0.263 -19.641 1.00 88.88 92 ALA A C 1
ATOM 743 O O . ALA A 1 92 ? 17.636 -0.236 -20.775 1.00 88.88 92 ALA A O 1
ATOM 744 N N . HIS A 1 93 ? 17.218 0.783 -18.814 1.00 87.69 93 HIS A N 1
ATOM 745 C CA . HIS A 1 93 ? 17.885 2.036 -19.150 1.00 87.69 93 HIS A CA 1
ATOM 746 C C . HIS A 1 93 ? 19.391 1.827 -19.367 1.00 87.69 93 HIS A C 1
ATOM 748 O O . HIS A 1 93 ? 19.907 2.168 -20.432 1.00 87.69 93 HIS A O 1
ATOM 754 N N . ASP A 1 94 ? 20.075 1.166 -18.432 1.00 89.00 94 ASP A N 1
ATOM 755 C CA . ASP A 1 94 ? 21.500 0.836 -18.536 1.00 89.00 94 ASP A CA 1
ATOM 756 C C . ASP A 1 94 ? 21.811 -0.009 -19.776 1.00 89.00 94 ASP A C 1
ATOM 758 O O . ASP A 1 94 ? 22.805 0.230 -20.467 1.00 89.00 94 ASP A O 1
ATOM 762 N N . ALA A 1 95 ? 20.963 -0.997 -20.078 1.00 86.50 95 ALA A N 1
ATOM 763 C CA . ALA A 1 95 ? 21.099 -1.798 -21.287 1.00 86.50 95 ALA A CA 1
ATOM 764 C C . ALA A 1 95 ? 20.947 -0.927 -22.542 1.00 86.50 95 ALA A C 1
ATOM 766 O O . ALA A 1 95 ? 21.773 -1.021 -23.446 1.00 86.50 95 ALA A O 1
ATOM 767 N N . SER A 1 96 ? 19.954 -0.031 -22.581 1.00 81.62 96 SER A N 1
ATOM 768 C CA . SER A 1 96 ? 19.743 0.866 -23.725 1.00 81.62 96 SER A CA 1
ATOM 769 C C . SER A 1 96 ? 20.934 1.797 -23.984 1.00 81.62 96 SER A C 1
ATOM 771 O O . SER A 1 96 ? 21.293 2.013 -25.138 1.00 81.62 96 SER A O 1
ATOM 773 N N . LEU A 1 97 ? 21.603 2.274 -22.928 1.00 80.00 97 LEU A N 1
ATOM 774 C CA . LEU A 1 97 ? 22.781 3.140 -23.033 1.00 80.00 97 LEU A CA 1
ATOM 775 C C . LEU A 1 97 ? 24.039 2.398 -23.497 1.00 80.00 97 LEU A C 1
ATOM 777 O O . LEU A 1 97 ? 24.858 2.983 -24.191 1.00 80.00 97 LEU A O 1
ATOM 781 N N . ARG A 1 98 ? 24.212 1.120 -23.135 1.00 74.62 98 ARG A N 1
ATOM 782 C CA . ARG A 1 98 ? 25.365 0.304 -23.573 1.00 74.62 98 ARG A CA 1
ATOM 783 C C . ARG A 1 98 ? 25.294 -0.120 -25.042 1.00 74.62 98 ARG A C 1
ATOM 785 O O . ARG A 1 98 ? 26.292 -0.590 -25.580 1.00 74.62 98 ARG A O 1
ATOM 792 N N . HIS A 1 99 ? 24.117 -0.017 -25.655 1.00 56.97 99 HIS A N 1
ATOM 793 C CA . HIS A 1 99 ? 23.865 -0.379 -27.051 1.00 56.97 99 HIS A CA 1
ATOM 794 C C . HIS A 1 99 ? 23.781 0.838 -27.994 1.00 56.97 99 HIS A C 1
ATOM 796 O O . HIS A 1 99 ? 23.542 0.651 -29.190 1.00 56.97 99 HIS A O 1
ATOM 802 N N . HIS A 1 100 ? 23.984 2.050 -27.467 1.00 48.41 100 HIS A N 1
ATOM 803 C CA . HIS A 1 100 ? 24.185 3.291 -28.218 1.00 48.41 100 HIS A CA 1
ATOM 804 C C . HIS A 1 100 ? 25.670 3.653 -28.283 1.00 48.41 100 HIS A C 1
ATOM 806 O O . HIS A 1 100 ? 26.066 4.213 -29.330 1.00 48.41 100 HIS A O 1
#

Radius of gyration: 22.68 Å; chains: 1; bounding box: 49×24×65 Å

Secondary structure (DSSP, 8-state):
---S-------HHHHHHHHHHHHHHHHHHHHHHHHHHHHHHHHHHS---TTS-THHHHHHHHHHHHHHHHHHHHHHHHHHHHHHHHHHHHHHHHHHHHT-

pLDDT: mean 85.53, std 16.84, range [36.25, 98.5]

Foldseek 3Di:
DDPPCPDPPDDLVVLVVLLVVLVVVLVVLVVVLVVLVVVVCVVPPPDPDPVCDDPNVVVCVVVSVVVSVVSVVVSVVSVVVSVVSVVVSVVSVVVVVVVD